Protein AF-A0A1F9NJQ3-F1 (afdb_monomer)

Sequence (66 aa):
MFEYIAKFFAESWHILLDSAFYILFGITIAGVLRVVLNPNTVLNHLGRGRYSSVAKAALLGLPLPL

Structure (mmCIF, N/CA/C/O backbone):
data_AF-A0A1F9NJQ3-F1
#
_entry.id   AF-A0A1F9NJQ3-F1
#
loop_
_atom_site.group_PDB
_atom_site.id
_atom_site.type_symbol
_atom_site.label_atom_id
_atom_site.label_alt_id
_atom_site.label_comp_id
_atom_site.label_asym_id
_atom_site.label_entity_id
_atom_site.label_seq_id
_atom_site.pdbx_PDB_ins_code
_atom_site.Cartn_x
_atom_site.Cartn_y
_atom_site.Cartn_z
_atom_site.occupancy
_atom_site.B_iso_or_equiv
_atom_site.auth_seq_id
_atom_site.auth_comp_id
_atom_site.auth_asym_id
_atom_site.auth_atom_id
_atom_site.pdbx_PDB_model_num
ATOM 1 N N . MET A 1 1 ? 25.621 -2.416 -20.138 1.00 81.12 1 MET A N 1
ATOM 2 C CA . MET A 1 1 ? 24.980 -1.494 -19.167 1.00 81.12 1 MET A CA 1
ATOM 3 C C . MET A 1 1 ? 23.552 -1.149 -19.575 1.00 81.12 1 MET A C 1
ATOM 5 O O . MET A 1 1 ? 22.656 -1.392 -18.783 1.00 81.12 1 MET A O 1
ATOM 9 N N . PHE A 1 2 ? 23.322 -0.678 -20.806 1.00 93.00 2 PHE A N 1
ATOM 10 C CA . PHE A 1 2 ? 21.976 -0.391 -21.327 1.00 93.00 2 PHE A CA 1
ATOM 11 C C . PHE A 1 2 ? 21.001 -1.583 -21.237 1.00 93.00 2 PHE A C 1
ATOM 13 O O . PHE A 1 2 ? 19.888 -1.423 -20.755 1.00 93.00 2 PHE A O 1
ATOM 20 N N . GLU A 1 3 ? 21.442 -2.794 -21.591 1.00 94.38 3 GLU A N 1
ATOM 21 C CA . GLU A 1 3 ? 20.606 -4.005 -21.503 1.00 94.38 3 GLU A CA 1
ATOM 22 C C . GLU A 1 3 ? 20.128 -4.321 -20.080 1.00 94.38 3 GLU A C 1
ATOM 24 O O . GLU A 1 3 ? 18.982 -4.710 -19.885 1.00 94.38 3 GLU A O 1
ATOM 29 N N . TYR A 1 4 ? 20.975 -4.106 -19.068 1.00 96.75 4 TYR A N 1
ATOM 30 C CA . TYR A 1 4 ? 20.597 -4.317 -17.668 1.00 96.75 4 TYR A CA 1
ATOM 31 C C . TYR A 1 4 ? 19.541 -3.313 -17.210 1.00 96.75 4 TYR A C 1
ATOM 33 O O . TYR A 1 4 ? 18.622 -3.682 -16.485 1.00 96.75 4 TYR A O 1
ATOM 41 N N . ILE A 1 5 ? 19.647 -2.062 -17.665 1.00 97.50 5 ILE A N 1
ATOM 42 C CA . ILE A 1 5 ? 18.660 -1.019 -17.375 1.00 97.50 5 ILE A CA 1
ATOM 43 C C . ILE A 1 5 ? 17.326 -1.375 -18.038 1.00 97.50 5 ILE A C 1
ATOM 45 O O . ILE A 1 5 ? 16.293 -1.364 -17.374 1.00 97.50 5 ILE A O 1
ATOM 49 N N . ALA A 1 6 ? 17.343 -1.758 -19.317 1.00 97.44 6 ALA A N 1
ATOM 50 C CA . ALA A 1 6 ? 16.138 -2.176 -20.031 1.00 97.44 6 ALA A CA 1
ATOM 51 C C . ALA A 1 6 ? 15.470 -3.385 -19.356 1.00 97.44 6 ALA A C 1
ATOM 53 O O . ALA A 1 6 ? 14.257 -3.386 -19.148 1.00 97.44 6 ALA A O 1
ATOM 54 N N . LYS A 1 7 ? 16.267 -4.375 -18.937 1.00 97.56 7 LYS A N 1
ATOM 55 C CA . LYS A 1 7 ? 15.770 -5.557 -18.228 1.00 97.56 7 LYS A CA 1
ATOM 56 C C . LYS A 1 7 ? 15.176 -5.204 -16.864 1.00 97.56 7 LYS A C 1
ATOM 58 O O . LYS A 1 7 ? 14.103 -5.690 -16.537 1.00 97.56 7 LYS A O 1
ATOM 63 N N . PHE A 1 8 ? 15.811 -4.317 -16.099 1.00 97.88 8 PHE A N 1
ATOM 64 C CA . PHE A 1 8 ? 15.272 -3.843 -14.821 1.00 97.88 8 PHE A CA 1
ATOM 65 C C . PHE A 1 8 ? 13.875 -3.223 -14.970 1.00 97.88 8 PHE A C 1
ATOM 67 O O . PHE A 1 8 ? 12.967 -3.555 -14.205 1.00 97.88 8 PHE A O 1
ATOM 74 N N . PHE A 1 9 ? 13.684 -2.353 -15.966 1.00 98.38 9 PHE A N 1
ATOM 75 C CA . PHE A 1 9 ? 12.377 -1.743 -16.214 1.00 98.38 9 PHE A CA 1
ATOM 76 C C . PHE A 1 9 ? 11.347 -2.755 -16.719 1.00 98.38 9 PHE A C 1
ATOM 78 O O . PHE A 1 9 ? 10.195 -2.683 -16.299 1.00 98.38 9 PHE A O 1
ATOM 85 N N . ALA A 1 10 ? 11.751 -3.710 -17.562 1.00 98.25 10 ALA A N 1
ATOM 86 C CA . ALA A 1 10 ? 10.863 -4.770 -18.035 1.00 98.25 10 ALA A CA 1
ATOM 87 C C . ALA A 1 10 ? 10.349 -5.638 -16.874 1.00 98.25 10 ALA A C 1
ATOM 89 O O . ALA A 1 10 ? 9.142 -5.809 -16.726 1.00 98.25 10 ALA A O 1
ATOM 90 N N . GLU A 1 11 ? 11.238 -6.111 -15.998 1.00 98.19 11 GLU A N 1
ATOM 91 C CA . GLU A 1 11 ? 10.848 -6.909 -14.827 1.00 98.19 11 GLU A CA 1
ATOM 92 C C . GLU A 1 11 ? 9.999 -6.097 -13.835 1.00 98.19 11 GLU A C 1
ATOM 94 O O . GLU A 1 11 ? 8.994 -6.586 -13.322 1.00 98.19 11 GLU A O 1
ATOM 99 N N . SER A 1 12 ? 10.342 -4.824 -13.608 1.00 98.00 12 SER A N 1
ATOM 100 C CA . SER A 1 12 ? 9.532 -3.935 -12.760 1.00 98.00 12 SER A CA 1
ATOM 101 C C . SER A 1 12 ? 8.120 -3.742 -13.323 1.00 98.00 12 SER A C 1
ATOM 103 O O . SER A 1 12 ? 7.147 -3.725 -12.569 1.00 98.00 12 SER A O 1
ATOM 105 N N . TRP A 1 13 ? 7.997 -3.622 -14.650 1.00 98.19 13 TRP A N 1
ATOM 106 C CA . TRP A 1 13 ? 6.711 -3.534 -15.338 1.00 98.19 13 TRP A CA 1
ATOM 107 C C . TRP A 1 13 ? 5.902 -4.827 -15.206 1.00 98.19 13 TRP A C 1
ATOM 109 O O . TRP A 1 13 ? 4.702 -4.767 -14.948 1.00 98.19 13 TRP A O 1
ATOM 119 N N . HIS A 1 14 ? 6.550 -5.989 -15.308 1.00 98.38 14 HIS A N 1
ATOM 120 C CA . HIS A 1 14 ? 5.895 -7.279 -15.091 1.00 98.38 14 HIS A CA 1
ATOM 121 C C . HIS A 1 14 ? 5.353 -7.416 -13.666 1.00 98.38 14 HIS A C 1
ATOM 123 O O . HIS A 1 14 ? 4.170 -7.700 -13.503 1.00 98.38 14 HIS A O 1
ATOM 129 N N . ILE A 1 15 ? 6.150 -7.096 -12.642 1.00 98.19 15 ILE A N 1
ATOM 130 C CA . ILE A 1 15 ? 5.691 -7.124 -11.241 1.00 98.19 15 ILE A CA 1
ATOM 131 C C . ILE A 1 15 ? 4.513 -6.166 -11.024 1.00 98.19 15 ILE A C 1
ATOM 133 O O . ILE A 1 15 ? 3.564 -6.498 -10.306 1.00 98.19 15 ILE A O 1
ATOM 137 N N . LEU A 1 16 ? 4.558 -4.978 -11.640 1.00 97.88 16 LEU A N 1
ATOM 138 C CA . LEU A 1 16 ? 3.457 -4.021 -11.580 1.00 97.88 16 LEU A CA 1
ATOM 139 C C . LEU A 1 16 ? 2.179 -4.606 -12.189 1.00 97.88 16 LEU A C 1
ATOM 141 O O . LEU A 1 16 ? 1.129 -4.503 -11.560 1.00 97.88 16 LEU A O 1
ATOM 145 N N . LEU A 1 17 ? 2.258 -5.215 -13.376 1.00 98.19 17 LEU A N 1
ATOM 146 C CA . LEU A 1 17 ? 1.112 -5.839 -14.042 1.00 98.19 17 LEU A CA 1
ATOM 147 C C . LEU A 1 17 ? 0.557 -7.025 -13.244 1.00 98.19 17 LEU A C 1
ATOM 149 O O . LEU A 1 17 ? -0.657 -7.099 -13.047 1.00 98.19 17 LEU A O 1
ATOM 153 N N . ASP A 1 18 ? 1.425 -7.889 -12.719 1.00 98.19 18 ASP A N 1
ATOM 154 C CA . ASP A 1 18 ? 1.038 -9.033 -11.885 1.00 98.19 18 ASP A CA 1
ATOM 155 C C . ASP A 1 18 ? 0.340 -8.579 -10.592 1.00 98.19 18 ASP A C 1
ATOM 157 O O . ASP A 1 18 ? -0.604 -9.212 -10.111 1.00 98.19 18 ASP A O 1
ATOM 161 N N . SER A 1 19 ? 0.760 -7.434 -10.048 1.00 97.94 19 SER A N 1
ATOM 162 C CA . SER A 1 19 ? 0.182 -6.840 -8.837 1.00 97.94 19 SER A CA 1
ATOM 163 C C . SER A 1 19 ? -0.997 -5.900 -9.119 1.00 97.94 19 SER A C 1
ATOM 165 O O . SER A 1 19 ? -1.697 -5.503 -8.182 1.00 97.94 19 SER A O 1
ATOM 167 N N . ALA A 1 20 ? -1.242 -5.523 -10.379 1.00 97.88 20 ALA A N 1
ATOM 168 C CA . ALA A 1 20 ? -2.149 -4.434 -10.743 1.00 97.88 20 ALA A CA 1
ATOM 169 C C . ALA A 1 20 ? -3.573 -4.678 -10.242 1.00 97.88 20 ALA A C 1
ATOM 171 O O . ALA A 1 20 ? -4.187 -3.778 -9.666 1.00 97.88 20 ALA A O 1
ATOM 172 N N . PHE A 1 21 ? -4.081 -5.904 -10.401 1.00 97.94 21 PHE A N 1
ATOM 173 C CA . PHE A 1 21 ? -5.411 -6.270 -9.919 1.00 97.94 21 PHE A CA 1
ATOM 174 C C . PHE A 1 21 ? -5.540 -6.061 -8.406 1.00 97.94 21 PHE A C 1
ATOM 176 O O . PHE A 1 21 ? -6.493 -5.431 -7.953 1.00 97.94 21 PHE A O 1
ATOM 183 N N . TYR A 1 22 ? -4.557 -6.518 -7.626 1.00 97.44 22 TYR A N 1
ATOM 184 C CA . TYR A 1 22 ? -4.561 -6.375 -6.170 1.00 97.44 22 TYR A CA 1
ATOM 185 C C . TYR A 1 22 ? -4.455 -4.916 -5.726 1.00 97.44 22 TYR A C 1
ATOM 187 O O . TYR A 1 22 ? -5.149 -4.512 -4.794 1.00 97.44 22 TYR A O 1
ATOM 195 N N . ILE A 1 23 ? -3.635 -4.109 -6.406 1.00 97.75 23 ILE A N 1
ATOM 196 C CA . ILE A 1 23 ? -3.492 -2.676 -6.113 1.00 97.75 23 ILE A CA 1
ATOM 197 C C . ILE A 1 23 ? -4.807 -1.944 -6.392 1.00 97.75 23 ILE A C 1
ATOM 199 O O . ILE A 1 23 ? -5.315 -1.232 -5.526 1.00 97.75 23 ILE A O 1
ATOM 203 N N . LEU A 1 24 ? -5.387 -2.143 -7.578 1.00 98.25 24 LEU A N 1
ATOM 204 C CA . LEU A 1 24 ? -6.654 -1.516 -7.959 1.00 98.25 24 LEU A CA 1
ATOM 205 C C . LEU A 1 24 ? -7.796 -1.956 -7.041 1.00 98.25 24 LEU A C 1
ATOM 207 O O . LEU A 1 24 ? -8.603 -1.128 -6.608 1.00 98.25 24 LEU A O 1
ATOM 211 N N . PHE A 1 25 ? -7.839 -3.242 -6.694 1.00 97.88 25 PHE A N 1
ATOM 212 C CA . PHE A 1 25 ? -8.802 -3.778 -5.743 1.00 97.8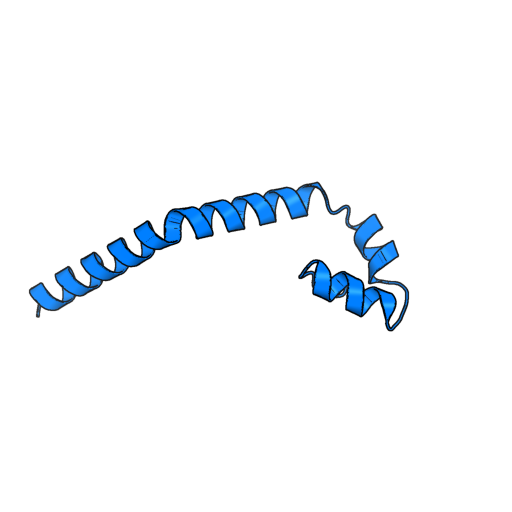8 25 PHE A CA 1
ATOM 213 C C . PHE A 1 25 ? -8.627 -3.149 -4.356 1.00 97.88 25 PHE A C 1
ATOM 215 O O . PHE A 1 25 ? -9.594 -2.646 -3.788 1.00 97.88 25 PHE A O 1
ATOM 222 N N . GLY A 1 26 ? -7.397 -3.083 -3.841 1.00 95.44 26 GLY A N 1
ATOM 223 C CA . GLY A 1 26 ? -7.085 -2.456 -2.556 1.00 95.44 26 GLY A CA 1
ATOM 224 C C . GLY A 1 26 ? -7.491 -0.982 -2.500 1.00 95.44 26 GLY A C 1
ATOM 225 O O . GLY A 1 26 ? -8.129 -0.559 -1.537 1.00 95.44 26 GLY A O 1
ATOM 226 N N . ILE A 1 27 ? -7.207 -0.212 -3.556 1.00 96.69 27 ILE A N 1
ATOM 227 C CA . ILE A 1 27 ? -7.627 1.195 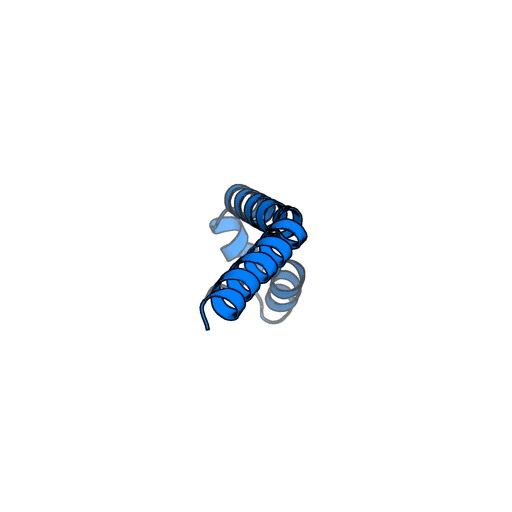-3.672 1.00 96.69 27 ILE A CA 1
ATOM 228 C C . ILE A 1 27 ? -9.156 1.309 -3.691 1.00 96.69 27 ILE A C 1
ATOM 230 O O . ILE A 1 27 ? -9.722 2.163 -3.007 1.00 96.69 27 ILE A O 1
ATOM 234 N N . THR A 1 28 ? -9.833 0.431 -4.432 1.00 96.94 28 THR A N 1
ATOM 235 C CA . THR A 1 28 ? -11.300 0.410 -4.507 1.00 96.94 28 THR A CA 1
ATOM 236 C C . THR A 1 28 ? -11.913 0.140 -3.134 1.00 96.94 28 THR A C 1
ATOM 238 O O . THR A 1 28 ? -12.771 0.900 -2.683 1.00 96.94 28 THR A O 1
ATOM 241 N N . ILE A 1 29 ? -11.435 -0.887 -2.425 1.00 94.38 29 ILE A N 1
ATOM 242 C CA . ILE A 1 29 ? -11.895 -1.216 -1.070 1.00 94.38 29 ILE A CA 1
ATOM 243 C C . ILE A 1 29 ? -11.596 -0.077 -0.091 1.00 94.38 29 ILE A C 1
ATOM 245 O O . ILE A 1 29 ? -12.469 0.278 0.697 1.00 94.38 29 ILE A O 1
ATOM 249 N N . ALA A 1 30 ? -10.422 0.553 -0.168 1.00 90.38 30 ALA A N 1
ATOM 250 C CA . ALA A 1 30 ? -10.099 1.724 0.649 1.00 90.38 30 ALA A CA 1
ATOM 251 C C . ALA A 1 30 ? -11.068 2.895 0.392 1.00 90.38 30 ALA A C 1
ATOM 253 O O . ALA A 1 30 ? -1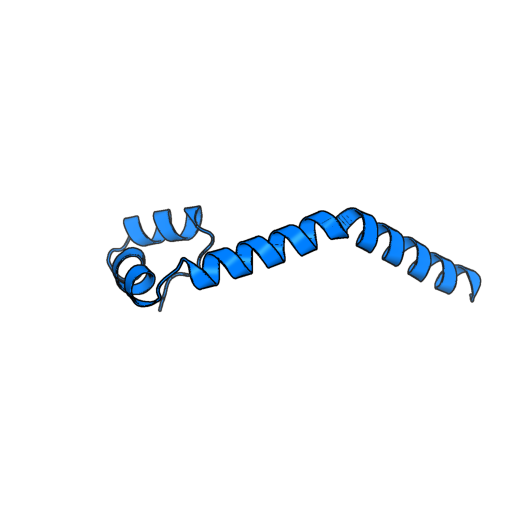1.521 3.546 1.337 1.00 90.38 30 ALA A O 1
ATOM 254 N N . GLY A 1 31 ? -11.437 3.135 -0.870 1.00 91.81 31 GLY A N 1
ATOM 255 C CA . GLY A 1 31 ? -12.446 4.124 -1.250 1.00 91.81 31 GLY A CA 1
ATOM 256 C C . GLY A 1 31 ? -13.830 3.803 -0.680 1.00 91.81 31 GLY A C 1
ATOM 257 O O . GLY A 1 31 ? -14.462 4.669 -0.075 1.00 91.81 31 GLY A O 1
ATOM 258 N N . VAL A 1 32 ? -14.274 2.548 -0.799 1.00 92.00 32 VAL A N 1
ATOM 259 C CA . VAL A 1 32 ? -15.548 2.081 -0.225 1.00 92.00 32 VAL A CA 1
ATOM 260 C C . VAL A 1 32 ? -15.548 2.234 1.294 1.00 92.00 32 VAL A C 1
ATOM 262 O O . VAL A 1 32 ? -16.482 2.816 1.844 1.00 92.00 32 VAL A O 1
ATOM 265 N N . LEU A 1 33 ? -14.490 1.783 1.974 1.00 86.69 33 LEU 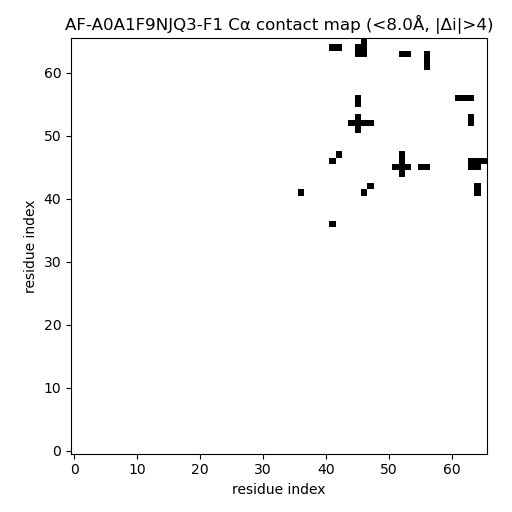A N 1
ATOM 266 C CA . LEU A 1 33 ? -14.344 1.935 3.421 1.00 86.69 33 LEU A CA 1
ATOM 267 C C . LEU A 1 33 ? -14.441 3.404 3.828 1.00 86.69 33 LEU A C 1
ATOM 269 O O . LEU A 1 33 ? -15.158 3.718 4.769 1.00 86.69 33 LEU A O 1
ATOM 273 N N . ARG A 1 34 ? -13.807 4.323 3.095 1.00 84.31 34 ARG A N 1
ATOM 274 C CA . ARG A 1 34 ? -13.899 5.760 3.389 1.00 84.31 34 ARG A CA 1
ATOM 275 C C . ARG A 1 34 ? -15.320 6.319 3.276 1.00 84.31 34 ARG A C 1
ATOM 277 O O . ARG A 1 34 ? -15.665 7.210 4.045 1.00 84.31 34 ARG A O 1
ATOM 284 N N . VAL A 1 35 ? -16.127 5.835 2.332 1.00 88.69 35 VAL A N 1
ATOM 285 C CA . VAL A 1 35 ? -17.522 6.285 2.167 1.00 88.69 35 VAL A CA 1
ATOM 286 C C . VAL A 1 35 ? -18.440 5.656 3.217 1.00 88.69 35 VAL A C 1
ATOM 288 O O . VAL A 1 35 ? -19.323 6.327 3.746 1.00 88.69 35 VAL A O 1
ATOM 291 N N . VAL A 1 36 ? -18.231 4.378 3.539 1.00 86.12 36 VAL A N 1
ATOM 292 C CA . VAL A 1 36 ? -19.063 3.630 4.495 1.00 86.12 36 VAL A CA 1
ATOM 293 C C . VAL A 1 36 ? -18.754 4.019 5.946 1.00 86.12 36 VAL A C 1
ATOM 295 O O . VAL A 1 36 ? -19.654 4.069 6.788 1.00 86.12 36 VAL A O 1
ATOM 298 N N . LEU A 1 37 ? -17.492 4.311 6.264 1.00 82.38 37 LEU A N 1
ATOM 299 C CA . LEU A 1 37 ? -17.066 4.676 7.611 1.00 82.38 37 LEU A CA 1
ATOM 300 C C . LEU A 1 37 ? -17.385 6.146 7.898 1.00 82.38 37 LEU A C 1
ATOM 302 O O . LEU A 1 37 ? -16.604 7.050 7.616 1.00 82.38 37 LEU A O 1
ATOM 306 N N . ASN A 1 38 ? -18.531 6.385 8.534 1.00 79.75 38 ASN A N 1
ATOM 307 C CA . ASN A 1 38 ? -18.854 7.692 9.098 1.00 79.75 38 ASN A CA 1
ATOM 308 C C . ASN A 1 38 ? -17.894 8.007 10.271 1.00 79.75 38 ASN A C 1
ATOM 310 O O . ASN A 1 38 ? -17.860 7.228 11.231 1.00 79.75 38 ASN A O 1
ATOM 314 N N . PRO A 1 39 ? -17.171 9.146 10.261 1.00 75.81 39 PRO A N 1
ATOM 315 C CA . PRO A 1 39 ? -16.259 9.540 11.339 1.00 75.81 39 PRO A CA 1
ATOM 316 C C . PRO A 1 39 ? -16.897 9.503 12.734 1.00 75.81 39 PRO A C 1
ATOM 318 O O . PRO A 1 39 ? -16.264 9.067 13.692 1.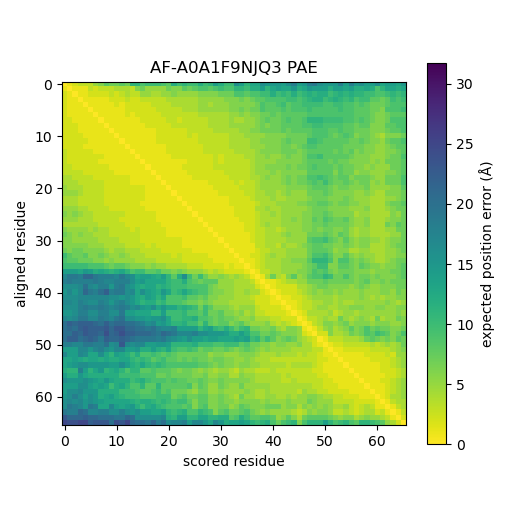00 75.81 39 PRO A O 1
ATOM 321 N N . ASN A 1 40 ? -18.177 9.869 12.851 1.00 79.06 40 ASN A N 1
ATOM 322 C CA . ASN A 1 40 ? -18.908 9.825 14.120 1.00 79.06 40 ASN A CA 1
ATOM 323 C C . ASN A 1 40 ? -19.142 8.387 14.601 1.00 79.06 40 ASN A C 1
ATOM 325 O O . ASN A 1 40 ? -19.053 8.104 15.795 1.00 79.06 40 ASN A O 1
ATOM 329 N N . THR A 1 41 ? -19.407 7.455 13.680 1.00 76.94 41 THR A N 1
ATOM 330 C CA . THR A 1 41 ? -19.547 6.028 14.002 1.00 76.94 41 THR A CA 1
ATOM 331 C C . THR A 1 41 ? -18.213 5.450 14.452 1.00 76.94 41 THR A C 1
ATOM 333 O O . THR A 1 41 ? -18.184 4.714 15.439 1.00 76.94 41 THR A O 1
ATOM 336 N N . VAL A 1 42 ? -17.117 5.823 13.786 1.00 81.44 42 VAL A N 1
ATOM 337 C CA . VAL A 1 42 ? -15.756 5.410 14.157 1.00 81.44 42 VAL A CA 1
ATOM 338 C C . VAL A 1 42 ? -15.400 5.933 15.551 1.00 81.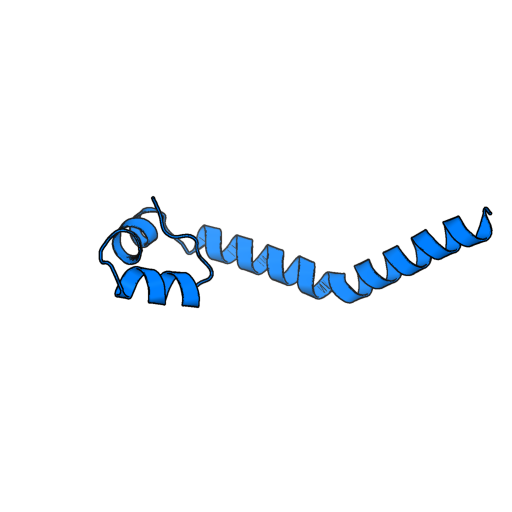44 42 VAL A C 1
ATOM 340 O O . VAL A 1 42 ? -15.004 5.145 16.403 1.00 81.44 42 VAL A O 1
ATOM 343 N N . LEU A 1 43 ? -15.630 7.217 15.837 1.00 79.06 43 LEU A N 1
ATOM 344 C CA . LEU A 1 43 ? -15.383 7.804 17.161 1.00 79.06 43 LEU A CA 1
ATOM 345 C C . LEU A 1 43 ? -16.242 7.159 18.257 1.00 79.06 43 LEU A C 1
ATOM 347 O O . LEU A 1 43 ? -15.745 6.850 19.337 1.00 79.06 43 LEU A O 1
ATOM 351 N N . ASN A 1 44 ? -17.517 6.884 17.981 1.00 79.88 44 ASN A N 1
ATOM 352 C CA . ASN A 1 44 ? -18.401 6.263 18.965 1.00 79.88 44 ASN A CA 1
ATOM 353 C C . ASN A 1 44 ? -18.056 4.787 19.245 1.00 79.88 44 ASN A C 1
ATOM 355 O O . ASN A 1 44 ? -18.230 4.341 20.379 1.00 79.88 44 ASN A O 1
ATOM 359 N N . HIS A 1 45 ? -17.576 4.031 18.246 1.00 80.50 45 HIS A N 1
ATOM 360 C CA . HIS A 1 45 ? -17.308 2.588 18.374 1.00 80.50 45 HIS A CA 1
ATOM 361 C C . HIS A 1 45 ? -15.852 2.234 18.682 1.00 80.50 45 HIS A C 1
ATOM 363 O O . HIS A 1 45 ? -15.620 1.203 19.314 1.00 80.50 45 HIS A O 1
ATOM 369 N N . LEU A 1 46 ? -14.897 3.037 18.210 1.00 82.56 46 LEU A N 1
ATOM 370 C CA . LEU A 1 46 ? -13.460 2.835 18.415 1.00 82.56 46 LEU A CA 1
ATOM 371 C C . LEU A 1 46 ? -12.864 3.833 19.418 1.0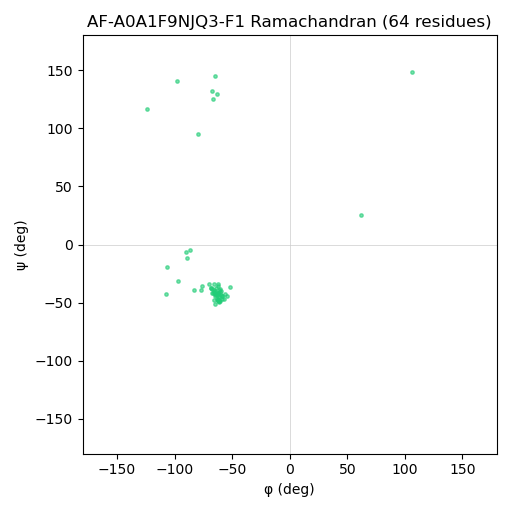0 82.56 46 LEU A C 1
ATOM 373 O O . LEU A 1 46 ? -11.822 3.548 19.994 1.00 82.56 46 LEU A O 1
ATOM 377 N N . GLY A 1 47 ? -13.524 4.964 19.688 1.00 74.69 47 GLY A N 1
ATOM 378 C CA . GLY A 1 47 ? -13.074 5.947 20.684 1.00 74.69 47 GLY A CA 1
ATOM 379 C C . GLY A 1 47 ? -13.539 5.665 22.119 1.00 74.69 47 GLY A C 1
ATOM 380 O O . GLY A 1 47 ? -13.145 6.375 23.040 1.00 74.69 47 GLY A O 1
ATOM 381 N N . ARG A 1 48 ? -14.379 4.642 22.350 1.00 73.25 48 ARG A N 1
ATOM 382 C CA . ARG A 1 48 ? -14.904 4.299 23.687 1.00 73.25 48 ARG A CA 1
ATOM 383 C C . ARG A 1 48 ? -14.595 2.853 24.073 1.00 73.25 48 ARG A C 1
ATOM 385 O O . ARG A 1 48 ? -15.134 1.921 23.488 1.00 73.25 48 ARG A O 1
ATOM 392 N N . GLY A 1 49 ? -13.803 2.677 25.132 1.00 73.31 49 GLY A N 1
ATOM 393 C CA . GLY A 1 49 ? -13.476 1.371 25.720 1.00 73.31 49 GLY A CA 1
ATOM 394 C C . GLY A 1 49 ? -12.047 0.901 25.422 1.00 73.31 49 GLY A C 1
ATOM 395 O O . GLY A 1 49 ? -11.482 1.211 24.381 1.00 73.31 49 GLY A O 1
ATOM 396 N N . ARG A 1 50 ? -11.446 0.152 26.361 1.00 76.44 50 ARG A N 1
ATOM 397 C CA . ARG A 1 50 ? -10.021 -0.241 26.305 1.00 76.44 50 ARG A CA 1
ATOM 398 C C . ARG A 1 50 ? -9.752 -1.480 25.447 1.00 76.44 50 ARG A C 1
ATOM 400 O O . ARG A 1 50 ? -8.754 -1.526 24.749 1.00 76.44 50 ARG A O 1
ATOM 407 N N . TYR A 1 51 ? -10.630 -2.483 25.499 1.00 85.06 51 TYR A N 1
ATOM 408 C CA .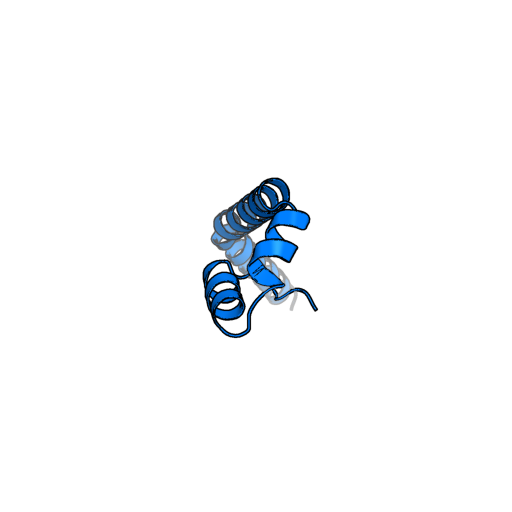 TYR A 1 51 ? -10.395 -3.789 24.862 1.00 85.06 51 TYR A CA 1
ATOM 409 C C . TYR A 1 51 ? -11.256 -4.022 23.617 1.00 85.06 51 TYR A C 1
ATOM 411 O O . TYR A 1 51 ? -10.760 -4.487 22.594 1.00 85.06 51 TYR A O 1
ATOM 419 N N . SER A 1 52 ? -12.538 -3.654 23.677 1.00 83.69 52 SER A N 1
ATOM 420 C CA . SER A 1 52 ? -13.477 -3.795 22.559 1.00 83.69 52 SER A CA 1
ATOM 421 C C . SER A 1 52 ? -13.092 -2.927 21.359 1.00 83.69 52 SER A C 1
ATOM 423 O O . SER A 1 52 ? -13.216 -3.384 20.224 1.00 83.69 52 SER A O 1
ATOM 425 N N . SER A 1 53 ? -12.588 -1.713 21.596 1.00 86.12 53 SER A N 1
ATOM 426 C CA . SER A 1 53 ? -12.093 -0.823 20.543 1.00 86.12 53 SER A CA 1
ATOM 427 C C . SER A 1 53 ? -10.867 -1.389 19.839 1.00 86.12 53 SER A C 1
ATOM 429 O O . SER A 1 53 ? -10.829 -1.392 18.616 1.00 86.12 53 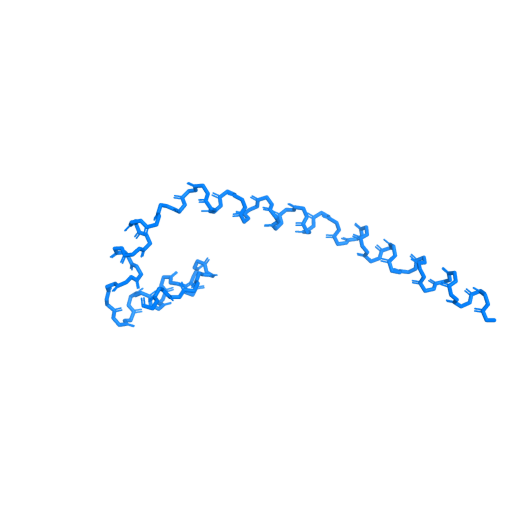SER A O 1
ATOM 431 N N . VAL A 1 54 ? -9.899 -1.930 20.590 1.00 87.19 54 VAL A N 1
ATOM 432 C CA . VAL A 1 54 ? -8.677 -2.536 20.031 1.00 87.19 54 VAL A CA 1
ATOM 433 C C . VAL A 1 54 ? -9.022 -3.747 19.166 1.00 87.19 54 VAL A C 1
ATOM 435 O O . VAL A 1 54 ? -8.550 -3.846 18.038 1.00 87.19 54 VAL A O 1
ATOM 438 N N . ALA A 1 55 ? -9.893 -4.639 19.654 1.00 88.00 55 ALA A N 1
ATOM 439 C CA . ALA A 1 55 ? -10.320 -5.815 18.898 1.00 88.00 55 ALA A CA 1
ATOM 440 C C . ALA A 1 55 ? -11.035 -5.431 17.589 1.00 88.00 55 ALA A C 1
ATOM 442 O O . ALA A 1 55 ? -10.726 -5.971 16.529 1.00 88.00 55 ALA A O 1
ATOM 443 N N . LYS A 1 56 ? -11.957 -4.461 17.640 1.00 85.50 56 LYS A N 1
ATOM 444 C CA . LYS A 1 56 ? -12.672 -3.972 16.450 1.00 85.50 56 LYS A CA 1
ATOM 445 C C . LYS A 1 56 ? -11.744 -3.252 15.470 1.00 85.50 56 LYS A C 1
ATOM 447 O O . LYS A 1 56 ? -11.852 -3.478 14.271 1.00 85.50 56 LYS A O 1
ATOM 452 N N . ALA A 1 57 ? -10.829 -2.424 15.968 1.00 87.25 57 ALA A N 1
ATOM 453 C CA . ALA A 1 57 ? -9.842 -1.722 15.154 1.00 87.25 57 ALA A CA 1
ATOM 454 C C . ALA A 1 57 ? -8.911 -2.703 14.424 1.00 87.25 57 ALA A C 1
ATOM 456 O O . ALA A 1 57 ? -8.706 -2.562 13.222 1.00 87.25 57 ALA A O 1
ATOM 457 N N . ALA A 1 58 ? -8.436 -3.748 15.113 1.00 87.19 58 ALA A N 1
ATOM 458 C CA . ALA A 1 58 ? -7.598 -4.790 14.522 1.00 87.19 58 ALA A CA 1
ATOM 459 C C . ALA A 1 58 ? -8.333 -5.604 13.443 1.00 87.19 58 ALA A C 1
ATOM 461 O O . ALA A 1 58 ? -7.769 -5.850 12.381 1.00 87.19 58 ALA A O 1
ATOM 462 N N . LEU A 1 59 ? -9.597 -5.978 13.680 1.00 86.50 59 LEU A N 1
ATOM 463 C CA . LEU A 1 59 ? -10.410 -6.706 12.695 1.00 86.50 59 LEU A CA 1
ATOM 464 C C . LEU A 1 59 ? -10.722 -5.870 11.448 1.00 86.50 59 LEU A C 1
ATOM 466 O O . LEU A 1 59 ? -10.814 -6.415 10.352 1.00 86.50 59 LEU A O 1
ATOM 470 N N . LEU A 1 60 ? -10.892 -4.557 11.613 1.00 85.38 60 LEU A N 1
ATOM 471 C CA . LEU A 1 60 ? -11.183 -3.636 10.514 1.00 85.38 60 LEU A CA 1
ATOM 472 C C . LEU A 1 60 ? -9.919 -3.049 9.866 1.00 85.38 60 LEU A C 1
ATOM 474 O O . LEU A 1 60 ? -10.032 -2.335 8.873 1.00 85.38 60 LEU A O 1
ATOM 478 N N . GLY A 1 61 ? -8.731 -3.314 10.423 1.00 84.38 61 GLY A N 1
ATOM 479 C CA . GLY A 1 61 ? -7.469 -2.721 9.972 1.00 84.38 61 GLY A CA 1
ATOM 480 C C . GLY A 1 61 ? -7.427 -1.193 10.104 1.00 84.38 61 GLY A C 1
ATOM 481 O O . GLY A 1 61 ? -6.714 -0.533 9.351 1.00 84.38 61 GLY A O 1
ATOM 482 N N . LEU A 1 62 ? -8.213 -0.620 11.020 1.00 83.81 62 LEU A N 1
ATOM 483 C CA . LEU A 1 62 ? -8.319 0.825 11.217 1.00 83.81 62 LEU A CA 1
ATOM 484 C C . LEU A 1 62 ? -7.421 1.278 12.374 1.00 83.81 62 LEU A C 1
ATOM 486 O O . LEU A 1 62 ? -7.373 0.601 13.402 1.00 83.81 62 LEU A O 1
ATOM 490 N N . PRO A 1 63 ? -6.743 2.432 12.262 1.00 80.62 63 PRO A N 1
ATOM 491 C CA . PRO A 1 63 ? -6.039 3.011 13.397 1.00 80.62 63 PRO A CA 1
ATOM 492 C C . PRO A 1 63 ? -7.038 3.418 14.486 1.00 80.62 63 PRO A C 1
ATOM 494 O O . PRO A 1 63 ? -8.153 3.861 14.197 1.00 80.62 63 PRO A O 1
ATOM 497 N N . LEU A 1 64 ? -6.633 3.283 15.751 1.00 81.50 64 LEU A N 1
ATOM 498 C CA . LEU A 1 64 ? -7.423 3.807 16.860 1.00 81.50 64 LEU A CA 1
ATOM 499 C C . LEU A 1 64 ? -7.412 5.340 16.805 1.00 81.50 64 LEU A C 1
ATOM 501 O O . LEU A 1 64 ? -6.334 5.921 16.650 1.00 81.50 64 LEU A O 1
ATOM 505 N N . PRO A 1 65 ? -8.577 5.999 16.923 1.00 71.00 65 PRO A N 1
ATOM 506 C CA . PRO A 1 65 ? -8.607 7.443 17.087 1.00 71.00 65 PRO A CA 1
ATOM 507 C C . PRO A 1 65 ? -7.913 7.800 18.410 1.00 71.00 65 PRO A C 1
ATOM 509 O O . PRO A 1 65 ? -8.200 7.183 19.437 1.00 71.00 65 PRO A O 1
ATOM 512 N N . LEU A 1 66 ? -6.967 8.743 18.345 1.00 61.47 66 LEU A N 1
ATOM 513 C CA . LEU A 1 66 ? -6.320 9.351 19.513 1.00 61.47 66 LEU A CA 1
ATOM 514 C C . LEU A 1 66 ? -7.309 10.231 20.282 1.00 61.47 66 LEU A C 1
ATOM 516 O O . LEU A 1 66 ? -8.121 10.913 19.613 1.00 61.47 66 LEU A O 1
#

Secondary structure (DSSP, 8-state):
-HHHHHHHHHHHHHHHHHHHHHHHHHHHHHHHHHHH--HHHHHHHHSS-SSHHHHHHHHHTPPPP-

Foldseek 3Di:
DVVVVVVVVVVVVVVCVVCVVVVVVVVVVVVVCVVPDDPVNLCVQLVDDDPRNVVVCVVVVHDRDD

Solvent-accessible surface area (backbone atoms only — not comparable to full-atom values): 3810 Å² total; per-residue (Å²): 110,69,67,58,52,52,48,51,53,51,52,52,48,48,55,47,58,74,42,40,63,59,52,55,49,50,54,50,51,52,52,50,48,60,72,70,54,46,68,68,58,47,46,65,56,38,58,51,64,83,60,67,11,52,55,51,24,63,77,68,72,44,82,72,67,130

Mean predicted aligned error: 6.47 Å

Radius of gyration: 19.52 Å; Cα contacts (8 Å, |Δi|>4): 23; chains: 1; bounding box: 44×19×48 Å

pLDDT: mean 88.57, std 8.88, range [61.47, 98.38]